Protein AF-A0A9X3F5I7-F1 (afdb_monomer_lite)

Secondary structure (DSSP, 8-state):
--HHHHHHHTTTTHHHHHHHHHHHTTS--HHHHHHHHHHT---HHHHHHHHHHHTS-HHHHSPPPP---

pLDDT: mean 83.62, std 12.42, range [35.25, 93.06]

Organism: NCBI:txid2998507

Radius of gyration: 11.84 Å; chains: 1; bounding box: 31×20×35 Å

Sequence (69 aa):
MNFEDYLNRLKNSFATKRDELCRVLGNMPHVTFRYKVRNNSFSPLEQEKIAETLKEDIKVLFPTAKKTA

Foldseek 3Di:
DELVVVLVVCVVCNVVLLCVLCVLVPVNDSVVVVVCRVVVPDDPVSLVSSCVSVVHDSCVHPPDDPPPD

Structure (mmCIF, N/CA/C/O backbone):
data_AF-A0A9X3F5I7-F1
#
_entry.id   AF-A0A9X3F5I7-F1
#
loop_
_atom_site.group_PDB
_atom_site.id
_atom_site.type_symbol
_atom_site.label_atom_id
_atom_site.label_alt_id
_atom_site.label_comp_id
_atom_site.label_asym_id
_atom_site.label_entity_id
_atom_site.label_seq_id
_atom_site.pdbx_PDB_ins_code
_atom_site.Cartn_x
_atom_site.Cartn_y
_atom_site.Cartn_z
_atom_site.occupancy
_atom_site.B_iso_or_equiv
_atom_site.auth_seq_id
_atom_site.auth_comp_id
_atom_site.auth_asym_id
_atom_site.auth_atom_id
_atom_site.pdbx_PDB_model_num
ATOM 1 N N . MET A 1 1 ? 0.027 -5.484 13.610 1.00 69.56 1 MET A N 1
ATOM 2 C CA . MET A 1 1 ? -0.437 -6.131 12.366 1.00 69.56 1 MET A CA 1
ATOM 3 C C . MET A 1 1 ? 0.400 -5.549 11.246 1.00 69.56 1 MET A C 1
ATOM 5 O O . MET A 1 1 ? 0.613 -4.346 11.286 1.00 69.56 1 MET A O 1
ATOM 9 N N . ASN A 1 2 ? 0.958 -6.364 10.351 1.00 77.56 2 ASN A N 1
ATOM 10 C CA . ASN A 1 2 ? 1.734 -5.834 9.225 1.00 77.56 2 ASN A CA 1
ATOM 11 C C . ASN A 1 2 ? 0.802 -5.509 8.038 1.00 77.56 2 ASN A C 1
ATOM 13 O O . ASN A 1 2 ? -0.373 -5.885 8.037 1.00 77.56 2 ASN A O 1
ATOM 17 N N . PHE A 1 3 ? 1.304 -4.782 7.040 1.00 84.50 3 PHE A N 1
ATOM 18 C CA . PHE A 1 3 ? 0.494 -4.363 5.895 1.00 84.50 3 PHE A CA 1
ATOM 19 C C . PHE A 1 3 ? -0.102 -5.551 5.116 1.00 84.50 3 PHE A C 1
ATOM 21 O O . PHE A 1 3 ? -1.254 -5.506 4.688 1.00 84.50 3 PHE A O 1
ATOM 28 N N . GLU A 1 4 ? 0.644 -6.649 4.984 1.00 84.62 4 GLU A N 1
ATOM 29 C CA . GLU A 1 4 ? 0.178 -7.872 4.320 1.00 84.62 4 GLU A CA 1
ATOM 30 C C . GLU A 1 4 ? -1.014 -8.514 5.053 1.00 84.62 4 GLU A C 1
ATOM 32 O O . GLU A 1 4 ? -2.003 -8.891 4.423 1.00 84.62 4 GLU A O 1
ATOM 37 N N . ASP A 1 5 ? -0.984 -8.563 6.385 1.00 84.38 5 ASP A N 1
ATOM 38 C CA . ASP A 1 5 ? -2.090 -9.046 7.215 1.00 84.38 5 ASP A CA 1
ATOM 39 C C . ASP A 1 5 ? -3.350 -8.189 7.039 1.00 84.38 5 ASP A C 1
ATOM 41 O O . ASP A 1 5 ? -4.459 -8.723 6.972 1.00 84.38 5 ASP A O 1
ATOM 45 N N . TYR A 1 6 ? -3.193 -6.862 6.944 1.00 85.81 6 TYR A N 1
ATOM 46 C CA . TYR A 1 6 ? -4.310 -5.950 6.682 1.00 85.81 6 TYR A CA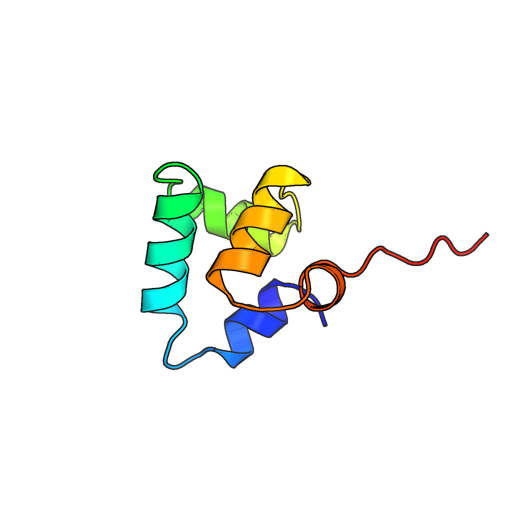 1
ATOM 47 C C . TYR A 1 6 ? -4.968 -6.274 5.338 1.00 85.81 6 TYR A C 1
ATOM 49 O O . TYR A 1 6 ? -6.183 -6.461 5.253 1.00 85.81 6 TYR A O 1
ATOM 57 N N . LEU A 1 7 ? -4.155 -6.422 4.291 1.00 83.62 7 LEU A N 1
ATOM 58 C CA . LEU A 1 7 ? -4.625 -6.789 2.958 1.00 83.62 7 LEU A CA 1
ATOM 59 C C . LEU A 1 7 ? -5.314 -8.164 2.952 1.00 83.62 7 LEU A C 1
ATOM 61 O O . LEU A 1 7 ? -6.367 -8.322 2.334 1.00 83.62 7 LEU A O 1
ATOM 65 N N . ASN A 1 8 ? -4.792 -9.131 3.708 1.00 83.19 8 ASN A N 1
ATOM 66 C CA . ASN A 1 8 ? -5.395 -10.455 3.872 1.00 83.19 8 ASN A CA 1
ATOM 67 C C . ASN A 1 8 ? -6.729 -10.439 4.637 1.00 83.19 8 ASN A C 1
ATOM 69 O O . ASN A 1 8 ? -7.542 -11.347 4.458 1.00 83.19 8 ASN A O 1
ATOM 73 N N . ARG A 1 9 ? -7.000 -9.433 5.476 1.00 83.81 9 ARG A N 1
ATOM 74 C CA . ARG A 1 9 ? -8.325 -9.251 6.100 1.00 83.81 9 ARG A CA 1
ATOM 75 C C . ARG A 1 9 ? -9.353 -8.705 5.117 1.00 83.81 9 ARG A C 1
ATOM 77 O O . ARG A 1 9 ? -10.532 -9.021 5.229 1.00 83.81 9 ARG A O 1
ATOM 84 N N . LEU A 1 10 ? -8.909 -7.967 4.104 1.00 80.12 10 LEU A N 1
ATOM 85 C CA . LEU A 1 10 ? -9.763 -7.400 3.063 1.00 80.12 10 LEU A CA 1
ATOM 86 C C . LEU A 1 10 ? -10.192 -8.415 1.988 1.00 80.12 10 LEU A C 1
ATOM 88 O O . LEU A 1 10 ? -10.604 -7.983 0.921 1.00 80.12 10 LEU A O 1
ATOM 92 N N . LYS A 1 11 ? -10.125 -9.737 2.226 1.00 66.56 11 LYS A N 1
ATOM 93 C CA . LYS A 1 11 ? -10.337 -10.832 1.243 1.00 66.56 11 LYS A CA 1
ATOM 94 C C . LYS A 1 11 ? -11.385 -10.581 0.143 1.00 66.56 11 LYS A C 1
ATOM 96 O O . LYS A 1 11 ? -11.106 -10.889 -1.010 1.00 66.56 11 LYS A O 1
ATOM 101 N N . ASN A 1 12 ? -12.539 -9.991 0.463 1.00 65.69 12 ASN A N 1
ATOM 102 C CA . ASN A 1 12 ? -13.612 -9.721 -0.508 1.00 65.69 12 ASN A CA 1
ATOM 103 C C . ASN A 1 12 ? -13.437 -8.424 -1.326 1.00 65.69 12 ASN A C 1
ATOM 105 O O . ASN A 1 12 ? -14.035 -8.279 -2.385 1.00 65.69 12 ASN A O 1
ATOM 109 N N . SER A 1 13 ? -12.615 -7.485 -0.863 1.00 72.56 13 SER A N 1
ATOM 110 C CA . SER A 1 13 ? -12.342 -6.191 -1.511 1.00 72.56 13 SER A CA 1
ATOM 111 C C . SER A 1 13 ? -10.884 -6.044 -1.956 1.00 72.56 13 SER A C 1
ATOM 113 O O . SER A 1 13 ? -10.518 -5.031 -2.549 1.00 72.56 13 SER A O 1
ATOM 115 N N . PHE A 1 14 ? -10.039 -7.039 -1.676 1.00 75.44 14 PHE A N 1
ATOM 116 C CA . PHE A 1 14 ? -8.600 -6.955 -1.896 1.00 75.44 14 PHE A CA 1
ATOM 117 C C . PHE A 1 14 ? -8.243 -6.772 -3.371 1.00 75.44 14 PHE A C 1
ATOM 119 O O . PHE A 1 14 ? -7.400 -5.938 -3.670 1.00 75.44 14 PHE A O 1
ATOM 126 N N . ALA A 1 15 ? -8.891 -7.492 -4.293 1.00 75.19 15 ALA A N 1
ATOM 127 C CA . ALA A 1 15 ? -8.601 -7.360 -5.722 1.00 75.19 15 ALA A CA 1
ATOM 128 C C . ALA A 1 15 ? -8.851 -5.926 -6.223 1.00 75.19 15 ALA A C 1
ATOM 130 O O . ALA A 1 15 ? -7.967 -5.322 -6.823 1.00 75.19 15 ALA A O 1
ATOM 131 N N . THR A 1 16 ? -10.006 -5.349 -5.880 1.00 79.38 16 THR A N 1
ATOM 132 C CA . THR A 1 16 ? -10.372 -3.976 -6.253 1.00 79.38 16 THR A CA 1
ATOM 133 C C . THR A 1 16 ? -9.444 -2.947 -5.611 1.00 79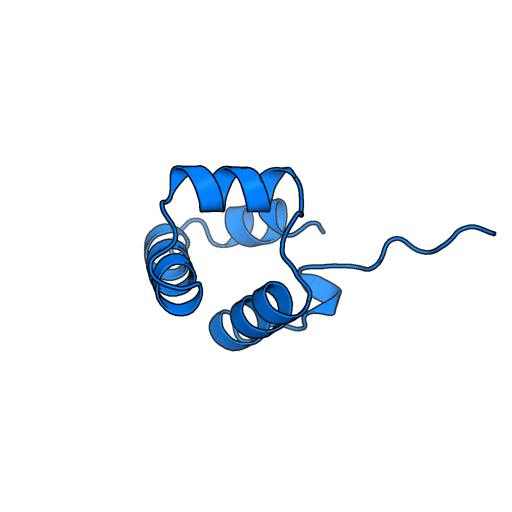.38 16 THR A C 1
ATOM 135 O O . THR A 1 16 ? -8.919 -2.080 -6.306 1.00 79.38 16 THR A O 1
ATOM 138 N N . LYS A 1 17 ? -9.174 -3.074 -4.303 1.00 82.62 17 LYS A N 1
ATOM 139 C CA . LYS A 1 17 ? -8.267 -2.158 -3.596 1.00 82.62 17 LYS A CA 1
ATOM 140 C C . LYS A 1 17 ? -6.828 -2.279 -4.091 1.00 82.62 17 LYS A C 1
ATOM 142 O O . LYS A 1 17 ? -6.133 -1.280 -4.192 1.00 82.62 17 LYS A O 1
ATOM 147 N N . ARG A 1 18 ? -6.362 -3.479 -4.437 1.00 84.06 18 ARG A N 1
ATOM 148 C CA . ARG A 1 18 ? -5.028 -3.697 -5.011 1.00 84.06 18 ARG A CA 1
ATOM 149 C C . ARG A 1 18 ? -4.876 -2.955 -6.333 1.00 84.06 18 ARG A C 1
ATOM 151 O O . ARG A 1 18 ? -3.839 -2.337 -6.551 1.00 84.06 18 ARG A O 1
ATOM 158 N N . ASP A 1 19 ? -5.873 -3.022 -7.207 1.00 86.81 19 ASP A N 1
ATOM 159 C CA . ASP A 1 19 ? -5.808 -2.369 -8.515 1.00 86.81 19 ASP A CA 1
ATOM 160 C C . ASP A 1 19 ? -5.838 -0.837 -8.369 1.00 86.81 19 ASP A C 1
ATOM 162 O O . ASP A 1 19 ? -5.081 -0.135 -9.040 1.00 86.81 19 ASP A O 1
ATOM 166 N N . GLU A 1 20 ? -6.634 -0.320 -7.430 1.00 88.38 20 GLU A N 1
ATOM 167 C CA . GLU A 1 20 ? -6.638 1.095 -7.046 1.00 88.38 20 GLU A CA 1
ATOM 168 C C . GLU A 1 20 ? -5.276 1.543 -6.491 1.00 88.38 20 GLU A C 1
ATOM 170 O O . GLU A 1 20 ? -4.706 2.525 -6.969 1.00 88.38 20 GLU A O 1
ATOM 175 N N . LEU A 1 21 ? -4.696 0.767 -5.569 1.00 90.38 21 LEU A N 1
ATOM 176 C CA . LEU A 1 21 ? -3.363 1.012 -5.016 1.00 90.38 21 LEU A CA 1
ATOM 177 C C . LEU A 1 21 ? -2.281 1.006 -6.104 1.00 90.38 21 LEU A C 1
ATOM 179 O O . LEU A 1 21 ? -1.419 1.881 -6.124 1.00 90.38 21 LEU A O 1
ATOM 183 N N . CYS A 1 22 ? -2.335 0.066 -7.051 1.00 90.12 22 CYS A N 1
ATOM 184 C CA . CYS A 1 22 ? -1.389 0.030 -8.168 1.00 90.12 22 CYS A CA 1
ATOM 185 C C . CYS A 1 22 ? -1.494 1.296 -9.035 1.00 90.12 22 CYS A C 1
ATOM 187 O O . CYS A 1 22 ? -0.465 1.818 -9.466 1.00 90.12 22 CYS A O 1
ATOM 189 N N . ARG A 1 23 ? -2.706 1.830 -9.252 1.00 89.69 23 ARG A N 1
ATOM 190 C CA . ARG A 1 23 ? -2.925 3.073 -10.013 1.00 89.69 23 ARG A CA 1
ATOM 191 C C . ARG A 1 23 ? -2.345 4.298 -9.306 1.00 89.69 23 ARG A C 1
ATOM 193 O O . ARG A 1 23 ? -1.566 5.023 -9.923 1.00 89.69 23 ARG A O 1
ATOM 200 N N . VAL A 1 24 ? -2.657 4.515 -8.025 1.00 90.50 24 VAL A N 1
ATOM 201 C CA . V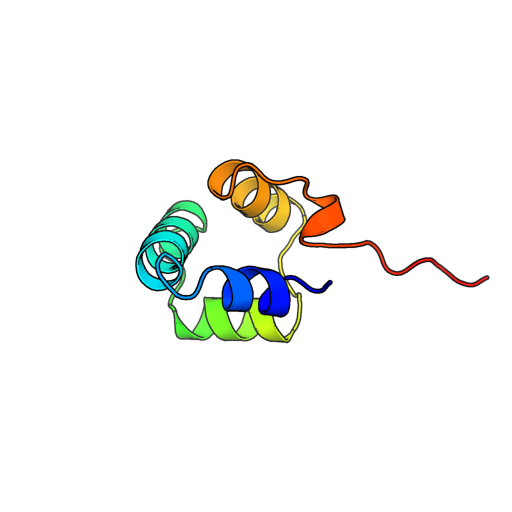AL A 1 24 ? -2.170 5.696 -7.269 1.00 90.50 24 VAL A CA 1
ATOM 202 C C . VAL A 1 24 ? -0.655 5.674 -7.035 1.00 90.50 24 VAL A C 1
ATOM 204 O O . VAL A 1 24 ? -0.021 6.724 -6.891 1.00 90.50 24 VAL A O 1
ATOM 207 N N . LEU A 1 25 ? -0.053 4.482 -7.068 1.00 90.81 25 LEU A N 1
ATOM 208 C CA . LEU A 1 25 ? 1.394 4.269 -7.025 1.00 90.81 25 LEU A CA 1
ATOM 209 C C . LEU A 1 25 ? 2.059 4.359 -8.413 1.00 90.81 25 LEU A C 1
ATOM 211 O O . LEU A 1 25 ? 3.164 3.857 -8.601 1.00 90.81 25 LEU A O 1
ATOM 215 N N . GLY A 1 26 ? 1.406 5.006 -9.384 1.00 90.75 26 GLY A N 1
ATOM 216 C CA . GLY A 1 26 ? 1.975 5.272 -10.707 1.00 90.75 26 GLY A CA 1
ATOM 217 C C . GLY A 1 26 ? 1.883 4.087 -11.665 1.00 90.75 26 GLY A C 1
ATOM 218 O O . GLY A 1 26 ? 2.845 3.801 -12.372 1.00 90.75 26 GLY A O 1
ATOM 219 N N . ASN A 1 27 ? 0.741 3.392 -11.686 1.00 89.94 27 ASN A N 1
ATOM 220 C CA . ASN A 1 27 ? 0.535 2.161 -12.464 1.00 89.94 27 ASN A CA 1
ATOM 221 C C . ASN A 1 27 ? 1.600 1.092 -12.172 1.00 89.94 27 ASN A C 1
ATOM 223 O O . ASN A 1 27 ? 2.139 0.446 -13.072 1.00 89.94 27 ASN A O 1
ATOM 227 N N . MET A 1 28 ? 1.909 0.914 -10.889 1.00 91.25 28 MET A N 1
ATOM 228 C CA . MET A 1 28 ? 2.903 -0.046 -10.435 1.00 91.25 28 MET A CA 1
ATOM 229 C C . MET A 1 28 ? 2.521 -1.473 -10.872 1.00 91.25 28 MET A C 1
ATOM 231 O O . MET A 1 28 ? 1.397 -1.909 -10.606 1.00 91.25 28 MET A O 1
ATOM 235 N N . PRO A 1 29 ? 3.443 -2.248 -11.477 1.00 91.75 29 PRO A N 1
ATOM 236 C CA . PRO A 1 29 ? 3.181 -3.642 -11.815 1.00 91.75 29 PRO A CA 1
ATOM 237 C C . PRO A 1 29 ? 2.820 -4.469 -10.576 1.00 91.75 29 PRO A C 1
ATOM 239 O O . PRO A 1 29 ? 3.475 -4.358 -9.537 1.00 91.75 29 PRO A O 1
ATOM 242 N N . HIS A 1 30 ? 1.841 -5.372 -10.694 1.00 87.75 30 HIS A N 1
ATOM 243 C CA . HIS A 1 30 ? 1.396 -6.210 -9.571 1.00 87.75 30 HIS A CA 1
ATOM 244 C C . HIS A 1 30 ? 2.526 -7.023 -8.926 1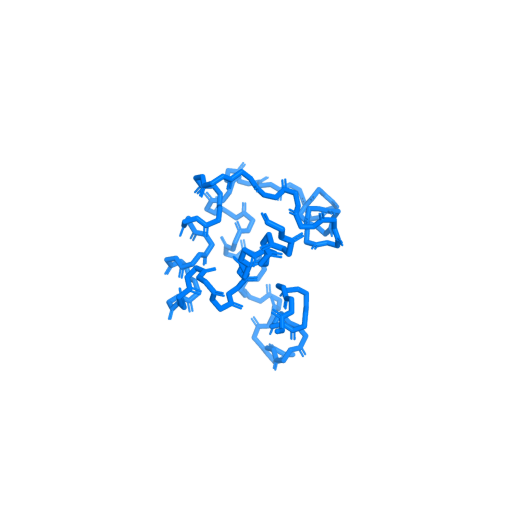.00 87.75 30 HIS A C 1
ATOM 246 O O . HIS A 1 30 ? 2.523 -7.228 -7.713 1.00 87.75 30 HIS A O 1
ATOM 252 N N . VAL A 1 31 ? 3.500 -7.475 -9.722 1.00 89.12 31 VAL A N 1
ATOM 253 C CA . VAL A 1 31 ? 4.679 -8.202 -9.227 1.00 89.12 31 VAL A CA 1
ATOM 254 C C . VAL A 1 31 ? 5.527 -7.333 -8.295 1.00 89.12 31 VAL A C 1
ATOM 256 O O . VAL A 1 31 ? 5.899 -7.776 -7.209 1.00 89.12 31 VAL A O 1
ATOM 259 N N . THR A 1 32 ? 5.745 -6.071 -8.666 1.00 91.56 32 THR A N 1
ATOM 260 C CA . THR A 1 32 ? 6.480 -5.082 -7.871 1.00 91.56 32 THR A CA 1
ATOM 261 C C . THR A 1 32 ? 5.704 -4.707 -6.617 1.00 91.56 32 THR A C 1
ATOM 263 O O . THR A 1 32 ? 6.275 -4.681 -5.528 1.00 91.56 32 THR A O 1
ATOM 266 N N . PHE A 1 33 ? 4.391 -4.489 -6.743 1.00 90.44 33 PHE A N 1
ATOM 267 C CA . PHE A 1 33 ? 3.520 -4.213 -5.603 1.00 90.44 33 PHE A CA 1
ATOM 268 C C . PHE A 1 33 ? 3.571 -5.354 -4.582 1.00 90.44 33 PHE A C 1
ATOM 270 O O . PHE A 1 33 ? 3.824 -5.123 -3.404 1.00 90.44 33 PHE A O 1
ATOM 277 N N . ARG A 1 34 ? 3.421 -6.607 -5.035 1.00 89.25 34 ARG A N 1
ATOM 278 C CA . ARG A 1 34 ? 3.483 -7.791 -4.165 1.00 89.25 34 ARG A CA 1
ATOM 279 C C . ARG A 1 34 ? 4.831 -7.914 -3.458 1.00 89.25 34 ARG A C 1
ATOM 281 O O . ARG A 1 34 ? 4.869 -8.231 -2.272 1.00 89.25 34 ARG A O 1
ATOM 288 N N . TYR A 1 35 ? 5.927 -7.650 -4.169 1.00 91.62 35 TYR A N 1
ATOM 289 C CA . TYR A 1 35 ? 7.261 -7.630 -3.577 1.00 91.62 35 TYR A CA 1
ATOM 290 C C . TYR A 1 35 ? 7.383 -6.559 -2.485 1.00 91.62 35 TYR A C 1
ATOM 292 O O . TYR A 1 35 ? 7.865 -6.859 -1.393 1.00 91.62 35 TYR A O 1
ATOM 300 N N . LYS A 1 36 ? 6.916 -5.331 -2.746 1.00 91.69 36 LYS A N 1
ATOM 301 C CA . LYS A 1 36 ? 6.942 -4.236 -1.766 1.00 91.69 36 LYS A CA 1
ATOM 302 C C . LYS A 1 36 ? 6.075 -4.517 -0.542 1.00 91.69 36 LYS A C 1
ATOM 304 O O . LYS A 1 36 ? 6.524 -4.241 0.563 1.00 91.69 36 LYS A O 1
ATOM 309 N N . VAL A 1 37 ? 4.894 -5.115 -0.719 1.00 89.56 37 VAL A N 1
ATOM 310 C CA . VAL A 1 37 ? 4.026 -5.559 0.389 1.00 89.56 37 VAL A CA 1
ATOM 311 C C . VAL A 1 37 ? 4.762 -6.539 1.294 1.00 89.56 37 VAL A C 1
ATOM 313 O O . VAL A 1 37 ? 4.879 -6.289 2.489 1.00 89.56 37 VAL A O 1
ATOM 316 N N . ARG A 1 38 ? 5.314 -7.615 0.722 1.00 87.44 38 ARG A N 1
ATOM 317 C CA . ARG A 1 38 ? 5.979 -8.677 1.491 1.00 87.44 38 ARG A CA 1
ATOM 318 C C . ARG A 1 38 ? 7.219 -8.183 2.239 1.00 87.44 38 ARG A C 1
ATOM 320 O O . ARG A 1 38 ? 7.506 -8.650 3.334 1.0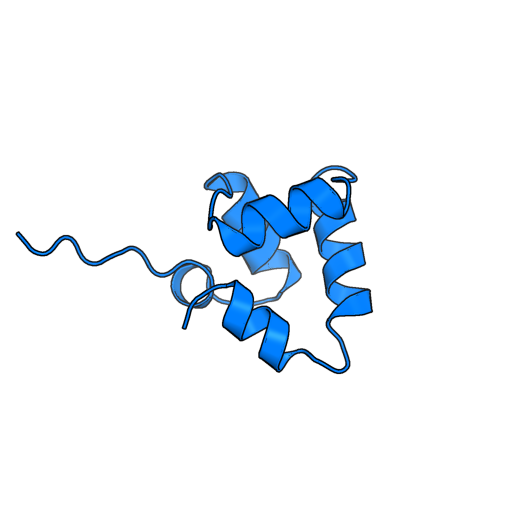0 87.44 38 ARG A O 1
ATOM 327 N N . ASN A 1 39 ? 7.966 -7.260 1.635 1.00 88.25 39 ASN A N 1
ATOM 328 C CA . ASN A 1 39 ? 9.197 -6.716 2.215 1.00 88.25 39 ASN A CA 1
ATOM 329 C C . ASN A 1 39 ? 8.982 -5.414 2.994 1.00 88.25 39 ASN A C 1
ATOM 331 O O . ASN A 1 39 ? 9.947 -4.846 3.496 1.00 88.25 39 ASN A O 1
ATOM 335 N N . ASN A 1 40 ? 7.745 -4.916 3.060 1.00 86.56 40 ASN A N 1
ATOM 336 C CA . ASN A 1 40 ? 7.404 -3.622 3.638 1.00 86.56 40 ASN A CA 1
ATOM 337 C C . ASN A 1 40 ? 8.305 -2.464 3.146 1.00 86.56 40 ASN A C 1
ATOM 339 O O . ASN A 1 40 ? 8.735 -1.614 3.922 1.00 86.56 40 ASN A O 1
ATOM 343 N N . SER A 1 41 ? 8.629 -2.451 1.848 1.00 90.31 41 SER A N 1
ATOM 344 C CA . SER A 1 41 ? 9.634 -1.559 1.243 1.00 90.31 41 SER A CA 1
ATOM 345 C C . SER A 1 41 ? 9.024 -0.375 0.480 1.00 90.31 41 SER A C 1
ATOM 347 O O . SER A 1 41 ? 9.543 0.084 -0.546 1.00 90.31 41 SER A O 1
ATOM 349 N N . PHE A 1 42 ? 7.886 0.114 0.970 1.00 90.94 42 PHE A N 1
ATOM 350 C CA . PHE A 1 42 ? 7.274 1.346 0.480 1.00 90.94 42 PHE A CA 1
ATOM 351 C C . PHE A 1 42 ? 8.017 2.564 1.034 1.00 90.94 42 PHE A C 1
ATOM 353 O O . PHE A 1 42 ? 8.359 2.602 2.217 1.00 90.94 42 PHE A O 1
ATOM 360 N N . SER A 1 43 ? 8.266 3.562 0.188 1.00 91.94 43 SER A N 1
ATOM 361 C CA . SER A 1 43 ? 8.799 4.856 0.619 1.00 91.94 43 SER A CA 1
ATOM 362 C C . SER A 1 43 ? 7.763 5.612 1.465 1.00 91.94 43 SER A C 1
ATOM 364 O O . SER A 1 43 ? 6.573 5.319 1.348 1.00 91.94 43 SER A O 1
ATOM 366 N N . PRO A 1 44 ? 8.159 6.607 2.280 1.00 91.38 44 PRO A N 1
ATOM 367 C CA . PRO A 1 44 ? 7.208 7.376 3.088 1.00 91.38 44 PRO A CA 1
ATOM 368 C C . PRO A 1 44 ? 6.046 7.964 2.271 1.00 91.38 44 PRO A C 1
ATOM 370 O O . PRO A 1 44 ? 4.891 7.812 2.651 1.00 91.38 44 PRO A O 1
ATOM 373 N N . LEU A 1 45 ? 6.335 8.514 1.086 1.00 91.75 45 LEU A N 1
ATOM 374 C CA . LEU A 1 45 ? 5.312 9.052 0.184 1.00 91.75 45 LEU A CA 1
ATOM 375 C C . LEU A 1 45 ? 4.369 7.964 -0.360 1.00 91.75 45 LEU A C 1
ATOM 377 O O . LEU A 1 45 ? 3.175 8.192 -0.533 1.00 91.75 45 LEU A O 1
ATOM 381 N N . GLU A 1 46 ? 4.893 6.774 -0.668 1.00 93.06 46 GLU A N 1
ATOM 382 C CA . GLU A 1 46 ? 4.054 5.645 -1.080 1.00 93.06 46 GLU A CA 1
ATOM 383 C C . GLU A 1 46 ? 3.159 5.181 0.079 1.00 93.06 46 GLU A C 1
ATOM 385 O O . GLU A 1 46 ? 1.985 4.898 -0.141 1.00 93.06 46 GLU A O 1
ATOM 390 N N . GLN A 1 47 ? 3.685 5.141 1.307 1.00 92.69 47 GLN A N 1
ATOM 391 C CA . GLN A 1 47 ? 2.924 4.767 2.503 1.00 92.69 47 GLN A CA 1
ATOM 392 C C . GLN A 1 47 ? 1.779 5.747 2.785 1.00 92.69 47 GLN A C 1
ATOM 394 O O . GLN A 1 47 ? 0.670 5.303 3.077 1.00 92.69 47 GLN A O 1
ATOM 399 N N . GLU A 1 48 ? 2.015 7.054 2.637 1.00 92.69 48 GLU A N 1
ATOM 400 C CA . GLU A 1 48 ? 0.981 8.092 2.754 1.00 92.69 48 GLU A CA 1
ATOM 401 C C . GLU A 1 48 ? -0.136 7.889 1.726 1.00 92.69 48 GLU A C 1
ATOM 403 O O . GLU A 1 48 ? -1.302 7.775 2.099 1.00 92.69 48 GLU A O 1
ATOM 408 N N . LYS A 1 49 ? 0.211 7.716 0.444 1.00 92.81 49 LYS A N 1
ATOM 409 C CA . LYS A 1 49 ? -0.778 7.454 -0.618 1.00 92.81 49 LYS A CA 1
ATOM 410 C C . LYS A 1 49 ? -1.598 6.193 -0.360 1.00 92.81 49 LYS A C 1
ATOM 412 O O . LYS A 1 49 ? -2.800 6.159 -0.628 1.00 92.81 49 LYS A O 1
ATOM 417 N N . ILE A 1 50 ? -0.953 5.139 0.137 1.00 92.06 50 ILE A N 1
ATOM 418 C CA . ILE A 1 50 ? -1.621 3.888 0.500 1.00 92.06 50 ILE A CA 1
ATOM 419 C C . ILE A 1 50 ? -2.603 4.132 1.654 1.00 92.06 50 ILE A C 1
ATOM 421 O O . ILE A 1 50 ? -3.749 3.693 1.567 1.00 92.06 50 ILE A O 1
ATOM 425 N N . ALA A 1 51 ? -2.181 4.839 2.704 1.00 91.88 51 ALA A N 1
ATOM 426 C CA . ALA A 1 51 ? -3.014 5.176 3.857 1.00 91.88 51 ALA A CA 1
ATOM 427 C C . ALA A 1 51 ? -4.240 6.012 3.454 1.00 91.88 51 ALA A C 1
ATOM 429 O O . ALA A 1 51 ? -5.367 5.669 3.814 1.00 91.88 51 ALA A O 1
ATOM 430 N N . GLU A 1 52 ? -4.044 7.032 2.615 1.00 92.31 52 GLU A N 1
ATOM 431 C CA . GLU A 1 52 ? -5.123 7.857 2.060 1.00 92.31 52 GLU A CA 1
ATOM 432 C C . GLU A 1 52 ? -6.118 7.030 1.238 1.00 92.31 52 GLU A C 1
ATOM 434 O O . GLU A 1 52 ? -7.329 7.118 1.449 1.00 92.31 52 GLU A O 1
ATOM 439 N N . THR A 1 53 ? -5.618 6.171 0.345 1.00 90.31 53 THR A N 1
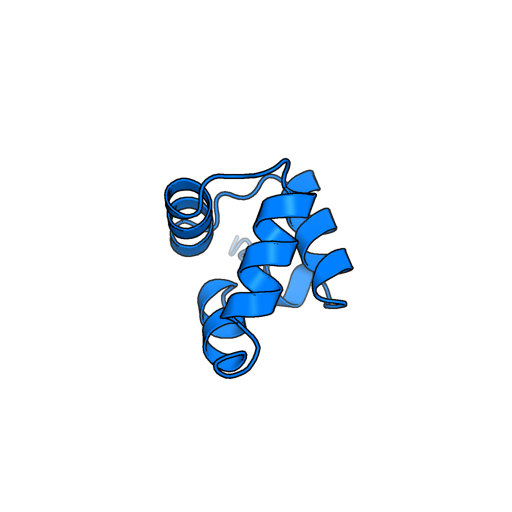ATOM 440 C CA . THR A 1 53 ? -6.456 5.318 -0.518 1.00 90.31 53 THR A CA 1
ATOM 441 C C . THR A 1 53 ? -7.266 4.317 0.299 1.00 90.31 53 THR A C 1
ATOM 443 O O . THR A 1 53 ? -8.441 4.063 0.034 1.00 90.31 53 THR A O 1
ATOM 446 N N . LEU A 1 54 ? -6.653 3.739 1.333 1.00 88.88 54 LEU A N 1
ATOM 447 C CA . LEU A 1 54 ? -7.315 2.778 2.207 1.00 88.88 54 LEU A CA 1
ATOM 448 C C . LEU A 1 54 ? -8.212 3.441 3.258 1.00 88.88 54 LEU A C 1
ATOM 450 O O . LEU A 1 54 ? -9.018 2.723 3.853 1.00 88.88 54 LEU A O 1
ATOM 454 N N . LYS A 1 55 ? -8.121 4.771 3.418 1.00 89.94 55 LYS A N 1
ATOM 455 C CA . LYS A 1 55 ? -8.737 5.561 4.494 1.00 89.94 55 LYS A CA 1
ATOM 456 C C . LYS A 1 55 ? -8.400 4.990 5.870 1.00 89.94 55 LYS A C 1
ATOM 458 O O . LYS A 1 55 ? -9.281 4.793 6.702 1.00 89.94 55 LYS A O 1
ATOM 463 N N . GLU A 1 56 ? -7.124 4.687 6.070 1.00 89.69 56 GLU A N 1
ATOM 464 C CA . GLU A 1 56 ? -6.608 4.014 7.260 1.00 89.69 56 GLU A CA 1
ATOM 465 C C . GLU A 1 56 ? -5.394 4.767 7.809 1.00 89.69 56 GLU A C 1
ATOM 467 O O . GLU A 1 56 ? -4.669 5.415 7.055 1.00 89.69 56 GLU A O 1
ATOM 472 N N . ASP A 1 57 ? -5.153 4.681 9.117 1.00 90.19 57 ASP A N 1
ATOM 473 C CA . ASP A 1 57 ? -3.979 5.316 9.719 1.00 90.19 57 ASP A CA 1
ATOM 474 C C . ASP A 1 57 ? -2.686 4.643 9.220 1.00 90.19 57 ASP A C 1
ATOM 476 O O . ASP A 1 57 ? -2.505 3.422 9.305 1.00 90.19 57 ASP A O 1
ATOM 480 N N . ILE A 1 58 ? -1.744 5.456 8.736 1.00 89.50 58 ILE A N 1
ATOM 481 C CA . ILE A 1 58 ? -0.422 5.009 8.293 1.00 89.50 58 ILE A CA 1
ATOM 482 C C . ILE A 1 58 ? 0.302 4.189 9.371 1.00 89.50 58 ILE A C 1
ATOM 484 O O . ILE A 1 58 ? 0.982 3.225 9.040 1.00 89.50 58 ILE A O 1
ATOM 488 N N . LYS A 1 59 ? 0.108 4.489 10.663 1.00 88.69 59 LYS A N 1
ATOM 489 C CA . LYS A 1 59 ? 0.707 3.749 11.789 1.00 88.69 59 LYS A CA 1
ATOM 490 C C . LYS A 1 59 ? 0.087 2.369 11.997 1.00 88.69 59 LYS A C 1
ATOM 492 O O . LYS A 1 59 ? 0.728 1.501 12.588 1.00 88.69 59 LYS A O 1
ATOM 497 N N . VAL A 1 60 ? -1.150 2.163 11.543 1.00 87.56 60 VAL A N 1
ATOM 498 C CA . VAL A 1 60 ? -1.825 0.857 11.571 1.00 87.56 60 VAL A CA 1
ATOM 499 C C . VAL A 1 60 ? -1.296 -0.029 10.446 1.00 87.56 60 VAL A C 1
ATOM 501 O O . VAL A 1 60 ? -1.049 -1.214 10.669 1.00 87.56 60 VAL A O 1
ATOM 504 N N . LEU A 1 61 ? -1.097 0.549 9.258 1.00 87.44 61 LEU A N 1
ATOM 505 C CA . LEU A 1 61 ? -0.604 -0.155 8.071 1.00 87.44 61 LEU A CA 1
ATOM 506 C C . LEU A 1 61 ? 0.909 -0.412 8.125 1.00 87.44 61 LEU A C 1
ATOM 508 O O . LEU A 1 61 ? 1.372 -1.514 7.832 1.00 87.44 61 LEU A O 1
ATOM 512 N N . PHE A 1 62 ? 1.663 0.603 8.538 1.00 87.69 62 PHE A N 1
ATOM 513 C CA . PHE A 1 62 ? 3.121 0.655 8.589 1.00 87.69 62 PHE A CA 1
ATOM 514 C C . PHE A 1 62 ? 3.575 1.009 10.012 1.00 87.69 62 PHE A C 1
ATOM 516 O O . PHE A 1 62 ? 4.101 2.099 10.255 1.00 87.69 62 PHE A O 1
ATOM 523 N N . PRO A 1 63 ? 3.361 0.114 10.995 1.00 82.06 63 PRO A N 1
ATOM 524 C CA . PRO A 1 63 ? 3.821 0.357 12.352 1.00 82.06 63 PRO A CA 1
ATOM 525 C C . PRO A 1 63 ? 5.339 0.526 12.338 1.00 82.06 63 PRO A C 1
ATOM 527 O O . PRO A 1 63 ? 6.074 -0.360 11.895 1.00 82.06 63 PRO A O 1
ATOM 530 N N . THR A 1 64 ? 5.820 1.669 12.826 1.00 71.75 64 THR A N 1
ATOM 531 C CA . THR A 1 64 ? 7.249 1.857 13.046 1.00 71.75 64 THR A CA 1
ATOM 532 C C . THR A 1 64 ? 7.706 0.788 14.030 1.00 71.75 64 THR A C 1
ATOM 534 O O . THR A 1 64 ? 7.121 0.620 15.105 1.00 71.75 64 THR A O 1
ATOM 537 N N . ALA A 1 65 ? 8.729 0.016 13.658 1.00 57.91 65 ALA A N 1
ATOM 538 C CA . ALA A 1 65 ? 9.380 -0.859 14.618 1.00 57.91 65 ALA A CA 1
ATOM 539 C C . ALA A 1 65 ? 9.792 0.023 15.803 1.00 57.91 65 ALA A C 1
ATOM 541 O O . ALA A 1 65 ? 10.541 0.987 15.622 1.00 57.91 65 ALA A O 1
ATOM 542 N N . LYS A 1 66 ? 9.256 -0.254 17.000 1.00 49.16 66 LYS A N 1
ATOM 543 C CA . LYS A 1 66 ? 9.755 0.377 18.222 1.00 49.16 66 LYS A CA 1
ATOM 544 C C . LYS A 1 66 ? 11.262 0.143 18.221 1.00 49.16 66 LYS A C 1
ATOM 546 O O . LYS A 1 66 ? 11.690 -1.007 18.270 1.00 49.16 66 LYS A O 1
ATOM 551 N N . LYS A 1 67 ? 12.052 1.216 18.158 1.00 43.03 67 LYS A N 1
ATOM 552 C CA . LYS A 1 67 ? 13.447 1.163 18.591 1.00 43.03 67 LYS A CA 1
ATOM 553 C C . LYS A 1 67 ? 13.416 0.673 20.038 1.00 43.03 67 LYS A C 1
ATOM 555 O O . LYS A 1 67 ? 13.057 1.423 20.938 1.00 43.03 67 LYS A O 1
ATOM 560 N N . THR A 1 68 ? 13.696 -0.604 20.258 1.00 44.75 68 THR A N 1
ATOM 561 C CA . THR A 1 68 ? 14.206 -1.069 21.543 1.00 44.75 68 THR A CA 1
ATOM 562 C C . THR A 1 68 ? 15.672 -0.672 21.587 1.00 44.75 68 THR A C 1
ATOM 564 O O . THR A 1 68 ? 16.491 -1.374 20.998 1.00 44.75 68 THR A O 1
ATOM 567 N N . ALA A 1 69 ? 15.938 0.492 22.184 1.00 35.25 69 ALA A N 1
ATOM 568 C CA . ALA A 1 69 ? 17.156 0.918 22.888 1.00 35.25 69 ALA A CA 1
ATOM 569 C C . ALA A 1 69 ? 17.201 2.451 22.919 1.00 35.25 69 ALA A C 1
ATOM 571 O O . ALA A 1 69 ? 17.222 3.062 21.823 1.00 35.25 69 ALA A O 1
#